Protein AF-A0A2X3F686-F1 (afdb_monomer)

Foldseek 3Di:
DKDWDDKDKDFDDADPVRHGPDIDMDTDIDDPDVVVVVVVVVPPPVVVVVVVVVVVVVVVVVVVVVVVVVD

Structure (mmCIF, N/CA/C/O backbone):
data_AF-A0A2X3F686-F1
#
_entry.id   AF-A0A2X3F686-F1
#
loop_
_atom_site.group_PDB
_atom_site.id
_atom_site.type_symbol
_atom_site.label_atom_id
_atom_site.label_alt_id
_atom_site.label_comp_id
_atom_site.label_asym_id
_atom_site.label_entity_id
_atom_site.label_seq_id
_atom_site.pdbx_PDB_ins_code
_atom_site.Cartn_x
_atom_site.Cartn_y
_atom_site.Cartn_z
_atom_site.occupancy
_atom_site.B_iso_or_equiv
_atom_site.auth_seq_id
_atom_site.auth_comp_id
_atom_site.auth_asym_id
_atom_site.auth_atom_id
_atom_site.pdbx_PDB_model_num
ATOM 1 N N . MET A 1 1 ? -4.622 8.320 -15.409 1.00 84.56 1 MET A N 1
ATOM 2 C CA . MET A 1 1 ? -5.559 7.418 -14.685 1.00 84.56 1 MET A CA 1
ATOM 3 C C . MET A 1 1 ? -5.159 7.413 -13.213 1.00 84.56 1 MET A C 1
ATOM 5 O O . MET A 1 1 ? -3.998 7.676 -12.959 1.00 84.56 1 MET A O 1
ATOM 9 N N . TYR A 1 2 ? -6.050 7.178 -12.246 1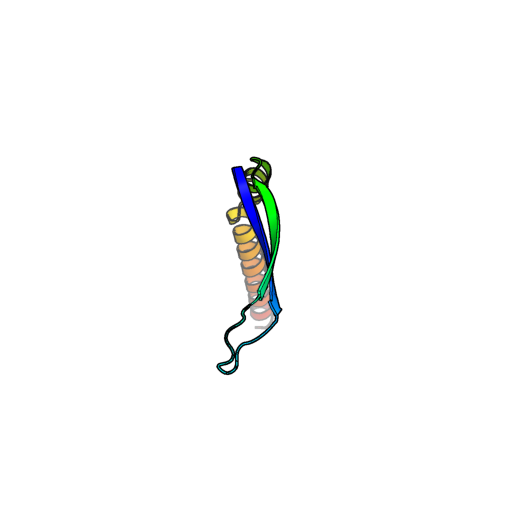.00 82.62 2 TYR A N 1
ATOM 10 C CA . TYR A 1 2 ? -5.656 7.019 -10.834 1.00 82.62 2 TYR A CA 1
ATOM 11 C C . TYR A 1 2 ? -5.716 5.541 -10.453 1.00 82.62 2 TYR A C 1
ATOM 13 O O . TYR A 1 2 ? -6.656 4.853 -10.847 1.00 82.62 2 TYR A O 1
ATOM 21 N N . VAL A 1 3 ? -4.717 5.05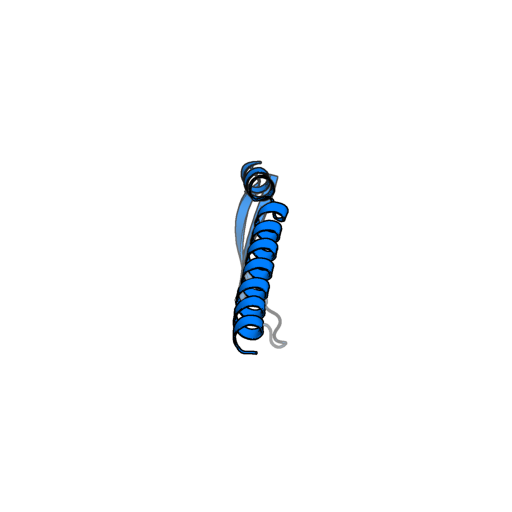3 -9.719 1.00 85.94 3 VAL A N 1
ATOM 22 C CA . VAL A 1 3 ? -4.663 3.671 -9.231 1.00 85.94 3 VAL A CA 1
ATOM 23 C C . VAL A 1 3 ? -4.669 3.661 -7.707 1.00 85.94 3 VAL A C 1
ATOM 25 O O . VAL A 1 3 ? -4.080 4.535 -7.067 1.00 85.94 3 VAL A O 1
ATOM 28 N N . MET A 1 4 ? -5.355 2.680 -7.126 1.00 90.00 4 MET A N 1
ATOM 29 C CA . MET A 1 4 ? -5.374 2.471 -5.681 1.00 90.00 4 MET A CA 1
ATOM 30 C C . MET A 1 4 ? -4.007 1.983 -5.212 1.00 90.00 4 MET A C 1
ATOM 32 O O . MET A 1 4 ? -3.496 0.988 -5.717 1.00 90.00 4 MET A O 1
ATOM 36 N N . THR A 1 5 ? -3.430 2.683 -4.238 1.00 87.81 5 THR A N 1
ATOM 37 C CA . THR A 1 5 ? -2.124 2.342 -3.661 1.00 87.81 5 THR A CA 1
ATOM 38 C C . THR A 1 5 ? -2.235 1.805 -2.244 1.00 87.81 5 THR A C 1
ATOM 40 O O . THR A 1 5 ? -1.390 1.017 -1.827 1.00 87.81 5 THR A O 1
ATOM 43 N N . ARG A 1 6 ? -3.275 2.197 -1.499 1.00 86.25 6 ARG A N 1
ATOM 44 C CA . ARG A 1 6 ? -3.507 1.723 -0.132 1.00 86.25 6 ARG A CA 1
ATOM 45 C C . ARG A 1 6 ? -4.986 1.785 0.222 1.00 86.25 6 ARG A C 1
ATOM 47 O O . ARG A 1 6 ? -5.671 2.743 -0.132 1.00 86.25 6 ARG A O 1
ATOM 54 N N . LEU A 1 7 ? -5.449 0.772 0.947 1.00 93.44 7 LEU A N 1
ATOM 55 C CA . LEU A 1 7 ? -6.776 0.718 1.544 1.00 93.44 7 LEU A CA 1
ATOM 56 C C . LEU A 1 7 ? -6.625 0.324 3.010 1.00 93.44 7 LEU A C 1
ATOM 58 O O . LEU A 1 7 ? -6.212 -0.792 3.319 1.00 93.44 7 LEU A O 1
ATOM 62 N N . GLU A 1 8 ? -6.981 1.235 3.902 1.00 92.38 8 GLU A N 1
ATOM 63 C CA . GLU A 1 8 ? -7.075 0.968 5.334 1.00 92.38 8 GLU A CA 1
ATOM 64 C C . GLU A 1 8 ? -8.538 0.951 5.730 1.00 92.38 8 GLU A C 1
ATOM 66 O O . GLU A 1 8 ? -9.295 1.819 5.305 1.00 92.38 8 GLU A O 1
ATOM 71 N N . ARG A 1 9 ? -8.948 -0.031 6.534 1.00 93.88 9 ARG A N 1
ATOM 72 C CA . ARG A 1 9 ? -10.319 -0.109 7.038 1.00 93.88 9 ARG A CA 1
ATOM 73 C C . ARG A 1 9 ? -10.340 -0.425 8.525 1.00 93.88 9 ARG A C 1
ATOM 75 O O . ARG A 1 9 ? -9.733 -1.400 8.963 1.00 93.88 9 ARG A O 1
ATOM 82 N N . GLY A 1 10 ? -11.088 0.373 9.269 1.00 92.38 10 GLY A N 1
ATOM 83 C CA . GLY A 1 10 ? -11.514 0.114 10.632 1.00 92.38 10 GLY A CA 1
ATOM 84 C C . GLY A 1 10 ? -12.956 -0.374 10.626 1.00 92.38 10 GLY A C 1
ATOM 85 O O . GLY A 1 10 ? -13.823 0.204 9.974 1.00 92.38 10 GLY A O 1
ATOM 86 N N . LYS A 1 11 ? -13.216 -1.465 11.339 1.00 93.94 11 LYS A N 1
ATOM 87 C CA . LYS A 1 11 ? -14.572 -1.945 11.602 1.00 93.94 11 LYS A CA 1
ATOM 88 C C . LYS A 1 11 ? -14.890 -1.649 13.056 1.00 93.94 11 LYS A C 1
ATOM 90 O O . LYS A 1 11 ? -14.128 -2.049 13.933 1.00 93.94 11 LYS A O 1
ATOM 95 N N . THR A 1 12 ? -15.982 -0.945 13.295 1.00 88.62 12 THR A N 1
ATOM 96 C CA . THR A 1 12 ? -16.411 -0.526 14.629 1.00 88.62 12 THR A CA 1
ATOM 97 C C . THR A 1 12 ? -17.904 -0.789 14.794 1.00 88.62 12 THR A C 1
ATOM 99 O O . THR A 1 12 ? -18.604 -1.087 13.825 1.00 88.62 12 THR A O 1
ATOM 102 N N . GLU A 1 13 ? -18.377 -0.738 16.042 1.00 90.00 13 GLU A N 1
ATOM 103 C CA . GLU A 1 13 ? -19.784 -0.970 16.396 1.00 90.00 13 GLU A CA 1
ATOM 104 C C . GLU A 1 13 ? -20.300 -2.322 15.880 1.00 90.00 13 GLU A C 1
ATOM 106 O O . GLU A 1 13 ? -21.031 -2.410 14.898 1.00 90.00 13 GLU A O 1
ATOM 111 N N . PHE A 1 14 ? -19.891 -3.409 16.529 1.00 92.81 14 PHE A N 1
ATOM 112 C CA . PHE A 1 14 ? -20.298 -4.751 16.122 1.00 92.81 14 PHE A CA 1
ATOM 113 C C . PHE A 1 14 ? -21.716 -5.086 16.611 1.00 92.81 14 PHE A C 1
ATOM 115 O O . PHE A 1 14 ? -22.143 -4.660 17.685 1.00 92.81 14 PHE A O 1
ATOM 122 N N . ASP A 1 15 ? -22.465 -5.837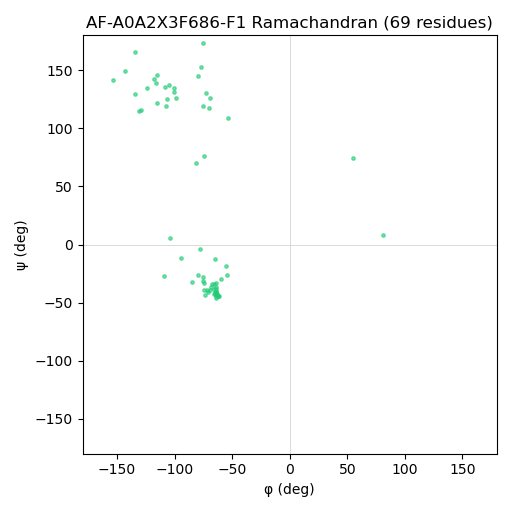 15.808 1.00 91.69 15 ASP A N 1
ATOM 123 C CA . ASP A 1 15 ? -23.712 -6.464 16.224 1.00 91.69 15 ASP A CA 1
ATOM 124 C C . ASP A 1 15 ? -23.458 -7.689 17.122 1.00 91.69 15 ASP A C 1
ATOM 126 O O . ASP A 1 15 ? -22.325 -8.131 17.321 1.00 91.69 15 ASP A O 1
ATOM 130 N N . GLN A 1 16 ? -24.535 -8.251 17.671 1.00 92.44 16 GLN A N 1
ATOM 131 C CA . GLN A 1 16 ? -24.486 -9.433 18.541 1.00 92.44 16 GLN A CA 1
ATOM 132 C C . GLN A 1 16 ? -23.993 -10.712 17.837 1.00 92.44 16 GLN A C 1
ATOM 134 O O . GLN A 1 16 ? -23.701 -11.704 18.497 1.00 92.44 16 GLN A O 1
ATOM 139 N N . PHE A 1 17 ? -23.905 -10.692 16.508 1.00 93.1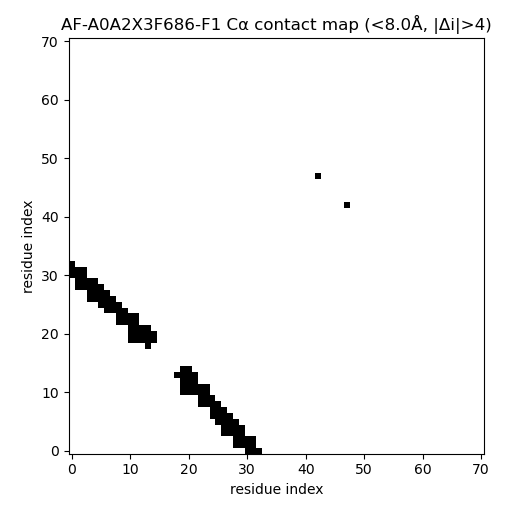9 17 PHE A N 1
ATOM 140 C CA . PHE A 1 17 ? -23.416 -11.778 15.665 1.00 93.19 17 PH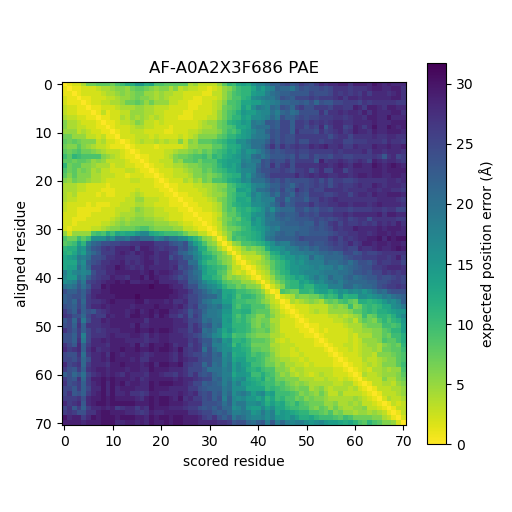E A CA 1
ATOM 141 C C . PHE A 1 17 ? -21.993 -11.506 15.138 1.00 93.19 17 PHE A C 1
ATOM 143 O O . PHE A 1 17 ? -21.469 -12.289 14.347 1.00 93.19 17 PHE A O 1
ATOM 150 N N . GLY A 1 18 ? -21.346 -10.417 15.575 1.00 88.50 18 GLY A N 1
ATOM 151 C CA . GLY A 1 18 ? -19.995 -10.027 15.164 1.00 88.50 18 GLY A CA 1
ATOM 152 C C . GLY A 1 18 ? -19.915 -9.299 13.816 1.00 88.50 18 GLY A C 1
ATOM 153 O O . GLY A 1 18 ? -18.816 -9.043 13.318 1.00 88.50 18 GLY A O 1
ATOM 154 N N . GLY A 1 19 ? -21.046 -8.937 13.212 1.00 93.12 19 GLY A N 1
ATOM 155 C CA . GLY A 1 19 ? -21.113 -8.089 12.027 1.00 93.12 19 GLY A CA 1
ATOM 156 C C . GLY A 1 19 ? -20.778 -6.638 12.366 1.00 93.12 19 GLY A C 1
ATOM 157 O O . GLY A 1 19 ? -21.316 -6.074 13.311 1.00 93.12 19 GLY A O 1
ATOM 158 N N . ALA A 1 20 ? -19.880 -6.006 11.611 1.00 93.56 20 ALA A N 1
ATOM 159 C CA . ALA A 1 20 ? -19.561 -4.594 11.822 1.00 93.56 20 ALA A CA 1
ATOM 160 C C . ALA A 1 20 ? -20.691 -3.710 11.284 1.00 93.56 20 ALA A C 1
ATOM 162 O O . ALA A 1 20 ? -20.961 -3.739 10.082 1.00 93.56 20 ALA A O 1
ATOM 163 N N . LYS A 1 21 ? -21.325 -2.913 12.147 1.00 93.50 21 LYS A N 1
ATOM 164 C CA . LYS A 1 21 ? -22.360 -1.948 11.744 1.00 93.50 21 LYS A CA 1
ATOM 165 C C . LYS A 1 21 ? -21.758 -0.679 11.160 1.00 93.50 21 LYS A C 1
ATOM 167 O O . LYS A 1 21 ? -22.401 -0.026 10.342 1.00 93.50 21 LYS A O 1
ATOM 172 N N . LYS A 1 22 ? -20.525 -0.346 11.546 1.00 92.69 22 LYS A N 1
ATOM 173 C CA . LYS A 1 22 ? -19.799 0.812 11.038 1.00 92.69 22 LYS A CA 1
ATOM 174 C C . LYS A 1 22 ? -18.460 0.392 10.442 1.00 92.69 22 LYS A C 1
ATOM 176 O O . LYS A 1 22 ? -17.715 -0.409 11.010 1.00 92.69 22 LYS A O 1
ATOM 181 N N . ILE A 1 23 ? -18.159 0.929 9.262 1.00 94.50 23 ILE A N 1
ATOM 182 C CA . ILE A 1 23 ? -16.883 0.721 8.577 1.00 94.50 23 ILE A CA 1
ATOM 183 C C . ILE A 1 23 ? -16.338 2.084 8.181 1.00 94.50 23 ILE A C 1
ATOM 185 O O . ILE A 1 23 ? -16.924 2.783 7.359 1.00 94.50 23 ILE A O 1
ATOM 189 N N . GLU A 1 24 ? -15.205 2.438 8.764 1.00 95.75 24 GLU A N 1
ATOM 190 C CA . GLU A 1 24 ? -14.430 3.612 8.394 1.00 95.75 24 GLU A CA 1
ATOM 191 C C . GLU A 1 24 ? -13.277 3.143 7.519 1.00 95.75 24 GLU A C 1
ATOM 193 O O . GLU A 1 24 ? -12.637 2.133 7.815 1.00 95.75 24 GLU A O 1
ATOM 198 N N . PHE A 1 25 ? -13.018 3.832 6.416 1.00 94.25 25 PHE A N 1
ATOM 199 C CA . PHE A 1 25 ? -11.900 3.474 5.562 1.00 94.25 25 PHE A CA 1
ATOM 200 C C . PHE A 1 25 ? -11.222 4.700 4.978 1.00 94.25 25 PHE A C 1
ATOM 202 O O . PHE A 1 25 ? -11.854 5.717 4.694 1.00 94.25 25 PHE A O 1
ATOM 209 N N . THR A 1 26 ? -9.923 4.548 4.762 1.00 94.50 26 THR A N 1
ATOM 210 C CA . THR A 1 26 ? -9.072 5.522 4.096 1.00 94.50 26 THR A CA 1
ATOM 211 C C . THR A 1 26 ? -8.565 4.888 2.812 1.00 94.50 26 THR A C 1
ATOM 213 O O . THR A 1 26 ? -7.927 3.832 2.832 1.00 94.50 26 THR A O 1
ATOM 216 N N . LEU A 1 27 ? -8.862 5.537 1.687 1.00 93.19 27 LEU A N 1
ATOM 217 C CA . LEU A 1 27 ? -8.409 5.127 0.365 1.00 93.19 27 LEU A CA 1
ATOM 218 C C . LEU A 1 27 ? -7.327 6.091 -0.123 1.00 93.19 27 LEU A C 1
ATOM 220 O O . LEU A 1 27 ? -7.585 7.279 -0.301 1.00 93.19 27 LEU A O 1
ATOM 224 N N . SER A 1 28 ? -6.124 5.579 -0.369 1.00 89.69 28 SER A N 1
ATOM 225 C CA . SER A 1 28 ? -5.048 6.341 -1.003 1.00 89.69 28 SER A CA 1
ATOM 226 C C . SER A 1 28 ? -4.979 6.001 -2.486 1.00 89.69 28 SER A C 1
ATOM 228 O O . SER A 1 28 ? -4.868 4.832 -2.870 1.00 89.69 28 SER A O 1
ATOM 230 N N . LEU A 1 29 ? -5.038 7.038 -3.320 1.00 90.25 29 LEU A N 1
ATOM 231 C CA . LEU A 1 29 ? -4.932 6.941 -4.770 1.00 90.25 29 LEU A CA 1
ATOM 232 C C . LEU A 1 29 ? -3.678 7.680 -5.233 1.00 90.25 29 LEU A C 1
ATOM 234 O O . LEU A 1 29 ? -3.391 8.773 -4.750 1.00 90.25 29 LEU A O 1
ATOM 238 N N . SER A 1 30 ? -2.961 7.105 -6.194 1.00 83.44 30 SER A N 1
ATOM 239 C CA . SER A 1 30 ? -1.863 7.784 -6.883 1.00 83.44 30 SER A CA 1
ATOM 240 C C . SER A 1 30 ? -2.204 7.976 -8.350 1.00 83.44 30 SER A C 1
ATOM 242 O O . SER A 1 30 ? -2.882 7.144 -8.964 1.00 83.44 30 SER A O 1
ATOM 244 N N . ARG A 1 31 ? -1.742 9.087 -8.922 1.00 85.19 31 ARG A N 1
ATOM 245 C CA . ARG A 1 31 ? -1.872 9.334 -10.351 1.00 85.19 31 ARG A CA 1
ATOM 246 C C . ARG A 1 31 ? -0.932 8.375 -11.076 1.00 85.19 31 ARG A C 1
ATOM 248 O O . ARG A 1 31 ? 0.279 8.412 -10.898 1.00 85.19 31 ARG A O 1
ATOM 255 N N . ALA A 1 32 ? -1.506 7.496 -11.886 1.00 73.69 32 ALA A N 1
ATOM 256 C CA . ALA A 1 32 ? -0.781 6.759 -12.904 1.00 73.69 32 ALA A CA 1
ATOM 257 C C . ALA A 1 32 ? -0.481 7.739 -14.043 1.00 73.69 32 ALA A C 1
ATOM 259 O O . ALA A 1 32 ? -1.191 7.781 -15.055 1.00 73.69 32 ALA A O 1
ATOM 260 N N . ASP A 1 33 ? 0.506 8.597 -13.805 1.00 68.56 33 ASP A N 1
ATOM 261 C CA . ASP A 1 33 ? 1.252 9.253 -14.867 1.00 68.56 33 ASP A CA 1
ATOM 262 C C . ASP A 1 33 ? 2.249 8.237 -15.445 1.00 68.56 33 ASP A C 1
ATOM 264 O O . ASP A 1 33 ? 2.624 7.256 -14.793 1.00 68.56 33 ASP A O 1
ATOM 268 N N . ALA A 1 34 ? 2.598 8.416 -16.716 1.00 56.47 34 ALA A N 1
ATOM 269 C CA . ALA A 1 34 ? 3.366 7.467 -17.520 1.00 56.47 34 ALA A CA 1
ATOM 270 C C . ALA A 1 34 ? 4.724 7.060 -16.903 1.00 56.47 34 ALA A C 1
ATOM 272 O O . ALA A 1 34 ? 5.233 5.987 -17.225 1.00 56.47 34 ALA A O 1
ATOM 273 N N . ASP A 1 35 ? 5.247 7.839 -15.957 1.00 56.25 35 ASP A N 1
ATOM 274 C CA . ASP A 1 35 ? 6.553 7.667 -15.317 1.00 56.25 35 ASP A CA 1
ATOM 275 C C . ASP A 1 35 ? 6.738 6.334 -14.582 1.00 56.25 35 ASP A C 1
ATOM 277 O O . ASP A 1 35 ? 7.854 5.830 -14.515 1.00 56.25 35 ASP A O 1
ATOM 281 N N . PHE A 1 36 ? 5.688 5.703 -14.040 1.00 56.25 36 PHE A N 1
ATOM 282 C CA . PHE A 1 36 ? 5.853 4.368 -13.436 1.00 56.25 36 PHE A CA 1
ATOM 283 C C . PHE A 1 36 ? 6.010 3.268 -14.489 1.00 56.25 36 PHE A C 1
ATOM 285 O O . PHE A 1 36 ? 6.747 2.310 -14.265 1.00 56.25 36 PHE A O 1
ATOM 292 N N . ARG A 1 37 ? 5.359 3.408 -15.651 1.00 55.19 37 ARG A N 1
ATOM 293 C CA . ARG A 1 37 ? 5.593 2.514 -16.794 1.00 55.19 37 ARG A CA 1
ATOM 294 C C . ARG A 1 37 ? 6.962 2.775 -17.397 1.00 55.19 37 ARG A C 1
ATOM 296 O O . ARG A 1 37 ? 7.650 1.814 -17.698 1.00 55.19 37 ARG A O 1
ATOM 303 N N . GLU A 1 38 ? 7.378 4.032 -17.510 1.00 55.41 38 GLU A N 1
ATOM 304 C CA . GLU A 1 38 ? 8.718 4.384 -17.976 1.00 55.41 38 GLU A CA 1
ATOM 305 C C . GLU A 1 38 ? 9.798 3.882 -17.010 1.00 55.41 38 GLU A C 1
ATOM 307 O O . GLU A 1 38 ? 10.771 3.291 -17.455 1.00 55.41 38 GLU A O 1
ATOM 312 N N . LYS A 1 39 ? 9.609 3.980 -15.687 1.00 55.94 39 LYS A N 1
ATOM 313 C CA . LYS A 1 39 ? 10.525 3.402 -14.684 1.00 55.94 39 LYS A CA 1
ATOM 314 C C . LYS A 1 39 ? 10.578 1.871 -14.708 1.00 55.94 39 LYS A C 1
ATOM 316 O O . LYS A 1 39 ? 11.657 1.304 -14.556 1.00 55.94 39 LYS A O 1
ATOM 321 N N . LEU A 1 40 ? 9.445 1.199 -14.927 1.00 56.56 40 LEU A N 1
ATOM 322 C CA . LEU A 1 40 ? 9.385 -0.261 -15.085 1.00 56.56 40 LEU A CA 1
ATOM 323 C C . LEU A 1 40 ? 9.897 -0.747 -16.453 1.00 56.56 40 LEU A C 1
ATOM 325 O O . LEU A 1 40 ? 10.373 -1.870 -16.544 1.00 56.56 40 LEU A O 1
ATOM 329 N N . GLN A 1 41 ? 9.804 0.067 -17.510 1.00 56.41 41 GLN A N 1
ATOM 330 C CA . GLN A 1 41 ? 10.355 -0.249 -18.834 1.00 56.41 41 GLN A CA 1
ATOM 331 C C . GLN A 1 41 ? 11.840 0.117 -18.967 1.00 56.41 41 GLN A C 1
ATOM 333 O O . GLN A 1 41 ? 12.562 -0.578 -19.673 1.00 56.41 41 GLN A O 1
ATOM 338 N N . SER A 1 42 ? 12.302 1.171 -18.288 1.00 56.09 42 SER A N 1
ATOM 339 C CA . SER A 1 42 ? 13.720 1.564 -18.217 1.00 56.09 42 SER A CA 1
ATOM 340 C C . SER A 1 42 ? 14.520 0.664 -17.284 1.00 56.09 42 SER A C 1
ATOM 342 O O . SER A 1 42 ? 15.685 0.392 -17.552 1.00 56.09 42 SER A O 1
ATOM 344 N N . SER A 1 43 ? 13.891 0.135 -16.231 1.00 54.12 43 SER A N 1
ATOM 345 C CA . SER A 1 43 ? 14.436 -0.990 -15.470 1.00 54.12 43 SER A CA 1
ATOM 346 C C . SER A 1 43 ? 14.102 -2.282 -16.214 1.00 54.12 43 SER A C 1
ATOM 348 O O . SER A 1 43 ? 13.232 -3.044 -15.796 1.00 54.12 43 SER A O 1
ATOM 350 N N . SER A 1 44 ? 14.745 -2.495 -17.365 1.00 55.69 44 SER A N 1
ATOM 351 C CA . SER A 1 44 ? 14.632 -3.740 -18.123 1.00 55.69 44 SER A CA 1
ATOM 352 C C . SER A 1 44 ? 14.959 -4.906 -17.191 1.00 55.69 44 SER A C 1
ATOM 354 O O . SER A 1 44 ? 16.103 -5.118 -16.795 1.00 55.69 44 SER A O 1
ATOM 356 N N . ILE A 1 45 ? 13.938 -5.681 -16.823 1.00 55.56 45 ILE A N 1
ATOM 357 C CA . ILE A 1 45 ? 14.082 -6.913 -16.033 1.00 55.56 45 ILE A CA 1
ATOM 358 C C . ILE A 1 45 ? 15.083 -7.867 -16.717 1.00 55.56 45 ILE A C 1
ATOM 360 O O . ILE A 1 45 ? 15.745 -8.654 -16.045 1.00 55.56 45 ILE A O 1
ATOM 364 N N . GLY A 1 46 ? 15.235 -7.754 -18.043 1.00 60.50 46 GLY A N 1
ATOM 365 C CA . GLY A 1 46 ? 16.235 -8.474 -18.826 1.00 60.50 46 GLY A CA 1
ATOM 366 C C . GLY A 1 46 ? 17.677 -8.107 -18.477 1.00 60.50 46 GLY A C 1
ATOM 367 O O . GLY A 1 46 ? 18.504 -9.009 -18.398 1.00 60.50 46 GLY A O 1
ATOM 368 N N . ASP A 1 47 ? 17.972 -6.837 -18.188 1.00 64.44 47 ASP A N 1
ATOM 369 C CA . ASP A 1 47 ? 19.336 -6.393 -17.864 1.00 64.44 47 ASP A CA 1
ATOM 370 C C . ASP A 1 47 ? 19.737 -6.865 -16.461 1.00 64.44 47 ASP A C 1
ATOM 372 O O . ASP A 1 47 ? 20.810 -7.434 -16.269 1.00 64.44 47 ASP A O 1
ATOM 376 N N . ALA A 1 48 ? 18.824 -6.749 -15.491 1.00 62.56 48 ALA A N 1
ATOM 377 C CA . ALA A 1 48 ? 19.045 -7.263 -14.140 1.00 62.56 48 ALA A CA 1
ATOM 378 C C . ALA A 1 48 ? 19.190 -8.798 -14.111 1.00 62.56 48 ALA A C 1
ATOM 380 O O . ALA A 1 48 ? 19.992 -9.337 -13.346 1.00 62.56 48 ALA A O 1
ATOM 381 N N . LEU A 1 49 ? 18.436 -9.519 -14.951 1.00 66.50 49 LEU A N 1
ATOM 382 C CA . LEU A 1 49 ? 18.541 -10.974 -15.072 1.00 66.50 49 LEU A CA 1
ATOM 383 C C . LEU A 1 49 ? 19.837 -11.401 -15.780 1.00 66.50 49 LEU A C 1
ATOM 385 O O . LEU A 1 49 ? 20.464 -12.376 -15.360 1.00 66.50 49 LEU A O 1
ATOM 389 N N . ALA A 1 50 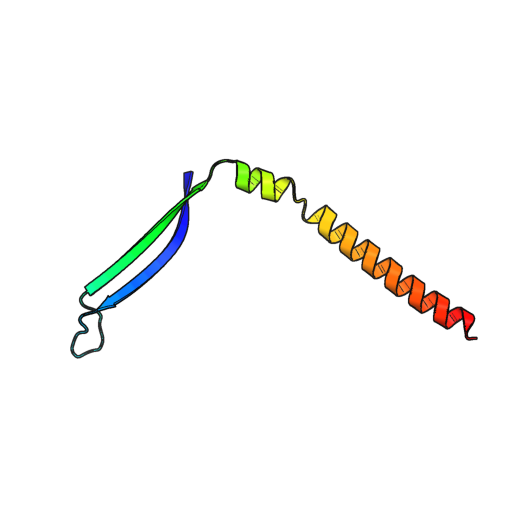? 20.260 -10.667 -16.811 1.00 74.38 50 ALA A N 1
ATOM 390 C CA . ALA A 1 50 ? 21.523 -10.900 -17.506 1.00 74.38 50 ALA A CA 1
ATOM 391 C C . ALA A 1 50 ? 22.730 -10.670 -16.582 1.00 74.38 50 ALA A C 1
ATOM 393 O O . ALA A 1 50 ? 23.660 -11.481 -16.570 1.00 74.38 50 ALA A O 1
ATOM 394 N N . ASP A 1 51 ? 22.689 -9.633 -15.743 1.00 77.31 51 ASP A N 1
ATOM 395 C CA . ASP A 1 51 ? 23.718 -9.377 -14.732 1.00 77.31 51 ASP A CA 1
ATOM 396 C C . ASP A 1 5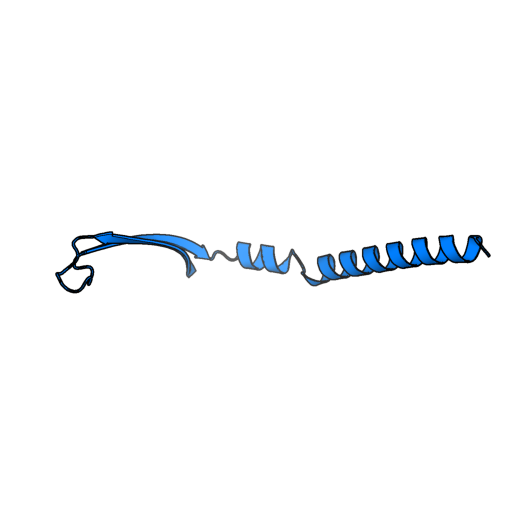1 ? 23.762 -10.473 -13.662 1.00 77.31 51 ASP A C 1
ATOM 398 O O . ASP A 1 51 ? 24.845 -10.941 -13.292 1.00 77.31 51 ASP A O 1
ATOM 402 N N . LEU A 1 52 ? 22.599 -10.953 -13.211 1.00 75.12 52 LEU A N 1
ATOM 403 C CA . LEU A 1 52 ? 22.515 -12.066 -12.265 1.00 75.12 52 LEU A CA 1
ATOM 404 C C . LEU A 1 52 ? 23.103 -13.356 -12.862 1.00 75.12 52 LEU A C 1
ATOM 406 O O . LEU A 1 52 ? 23.889 -14.045 -12.210 1.00 75.12 52 LEU A O 1
ATOM 410 N N . GLN A 1 53 ? 22.771 -13.662 -14.119 1.00 81.38 53 GLN A N 1
ATOM 411 C CA . GLN A 1 53 ? 23.284 -14.828 -14.840 1.00 81.38 53 GLN A CA 1
ATOM 412 C C . GLN A 1 53 ? 24.799 -14.731 -15.074 1.00 81.38 53 GLN A C 1
ATOM 414 O O . GLN A 1 53 ? 25.525 -15.709 -14.872 1.00 81.38 53 GLN A O 1
ATOM 419 N N . SER A 1 54 ? 25.293 -13.553 -15.461 1.00 82.12 54 SER A N 1
ATOM 420 C CA . SER A 1 54 ? 26.720 -13.272 -15.653 1.00 82.12 54 SER A CA 1
ATOM 421 C C . SER A 1 54 ? 27.499 -13.433 -14.347 1.00 82.12 54 SER A C 1
ATOM 423 O O . SER A 1 54 ? 28.542 -14.090 -14.320 1.00 82.12 54 SER A O 1
ATOM 425 N N . SER A 1 55 ? 26.964 -12.908 -13.242 1.00 79.06 55 SER A N 1
ATOM 426 C CA . SER A 1 55 ? 27.555 -13.041 -11.908 1.00 79.06 55 SER A CA 1
ATOM 427 C C . SER A 1 55 ? 27.591 -14.500 -11.435 1.00 79.06 55 SER A C 1
ATOM 429 O O . SER A 1 55 ? 28.644 -14.991 -11.019 1.00 79.06 55 SER A O 1
ATOM 431 N N . ALA A 1 56 ? 26.488 -15.239 -11.599 1.00 74.25 56 ALA A N 1
ATOM 432 C CA . ALA A 1 56 ? 26.419 -16.661 -11.262 1.00 74.25 56 ALA A CA 1
ATOM 433 C C . ALA A 1 56 ? 27.418 -17.497 -12.081 1.00 74.25 56 ALA A C 1
ATOM 435 O O . ALA A 1 56 ? 28.155 -18.314 -11.529 1.00 74.25 56 ALA A O 1
ATOM 436 N N . THR A 1 57 ? 27.511 -17.242 -13.388 1.00 78.31 57 THR A N 1
ATOM 437 C CA . THR A 1 57 ? 28.441 -17.950 -14.281 1.00 78.31 57 THR A CA 1
ATOM 438 C C . THR A 1 57 ? 29.901 -17.668 -13.909 1.00 78.31 57 THR A C 1
ATOM 440 O O . THR A 1 57 ? 30.725 -18.583 -13.873 1.00 78.31 57 THR A O 1
ATOM 443 N N . LYS A 1 58 ? 30.238 -16.419 -13.560 1.00 82.00 58 LYS A N 1
ATOM 444 C CA . LYS A 1 58 ? 31.586 -16.049 -13.096 1.00 82.00 58 LYS A CA 1
ATOM 445 C C . LYS A 1 58 ? 31.957 -16.742 -11.783 1.00 82.00 58 LYS A C 1
ATOM 447 O O . LYS A 1 58 ? 33.073 -17.243 -11.668 1.00 82.00 58 LYS A O 1
ATOM 452 N N . ALA A 1 59 ? 31.034 -16.812 -10.825 1.00 75.00 59 ALA A N 1
ATOM 453 C CA . ALA A 1 59 ? 31.262 -17.476 -9.541 1.00 75.00 59 ALA A CA 1
ATOM 454 C C . ALA A 1 59 ? 31.494 -18.991 -9.697 1.00 75.00 59 ALA A C 1
ATOM 456 O O . ALA A 1 59 ? 32.411 -19.549 -9.085 1.00 75.00 59 ALA A O 1
ATOM 457 N N . ILE A 1 60 ? 30.717 -19.645 -10.566 1.00 73.56 60 ILE A N 1
ATOM 458 C CA . ILE A 1 60 ? 30.858 -21.078 -10.871 1.00 73.56 60 ILE A CA 1
ATOM 459 C C . ILE A 1 60 ? 32.194 -21.362 -11.572 1.00 73.56 60 ILE A C 1
ATOM 461 O O . ILE A 1 60 ? 32.904 -22.306 -11.225 1.00 73.56 60 ILE A O 1
ATOM 465 N N . ASN A 1 61 ? 32.593 -20.521 -12.525 1.00 75.44 61 ASN A N 1
ATOM 466 C CA . ASN A 1 61 ? 33.867 -20.699 -13.222 1.00 75.44 61 ASN A CA 1
ATOM 467 C C . ASN A 1 61 ? 35.072 -20.444 -12.303 1.00 75.44 61 ASN A C 1
ATOM 469 O O . ASN A 1 61 ? 36.074 -21.153 -12.395 1.00 75.44 61 ASN A O 1
ATOM 473 N N . ALA A 1 62 ? 34.981 -19.481 -11.381 1.00 76.81 62 ALA A N 1
ATOM 474 C CA . ALA A 1 62 ? 36.030 -19.222 -10.395 1.00 76.81 62 ALA A CA 1
ATOM 475 C C . ALA A 1 62 ? 36.247 -20.417 -9.451 1.00 76.81 62 ALA A C 1
ATOM 477 O O . ALA A 1 62 ? 37.388 -20.817 -9.221 1.00 76.81 62 ALA A O 1
ATOM 478 N N . THR A 1 63 ? 35.161 -21.025 -8.966 1.00 73.06 63 THR A N 1
ATOM 479 C CA . THR A 1 63 ? 35.217 -22.223 -8.110 1.00 73.06 63 THR A CA 1
ATOM 480 C C . THR A 1 63 ? 35.696 -23.460 -8.871 1.00 73.06 63 THR A C 1
ATOM 482 O O . THR A 1 63 ? 36.524 -24.217 -8.365 1.00 73.06 63 THR A O 1
ATOM 485 N N . THR A 1 64 ? 35.268 -23.638 -10.120 1.00 69.88 64 THR A N 1
ATOM 486 C CA . THR A 1 64 ? 35.727 -24.751 -10.969 1.00 69.88 64 THR A CA 1
ATOM 487 C C . THR A 1 64 ? 37.227 -24.649 -11.258 1.00 69.88 64 THR A C 1
ATOM 489 O O . THR A 1 64 ? 37.962 -25.619 -11.090 1.00 69.88 64 THR A O 1
ATOM 492 N N . ASN A 1 65 ? 37.723 -23.455 -11.595 1.00 65.88 65 ASN A N 1
ATOM 493 C CA . ASN A 1 65 ? 39.148 -23.233 -11.842 1.00 65.88 65 ASN A CA 1
ATOM 494 C C . ASN A 1 65 ? 40.005 -23.423 -10.584 1.00 65.88 65 ASN A C 1
ATOM 496 O O . ASN A 1 65 ? 41.132 -23.903 -10.685 1.00 65.88 65 ASN A O 1
ATOM 500 N N . SER A 1 66 ? 39.495 -23.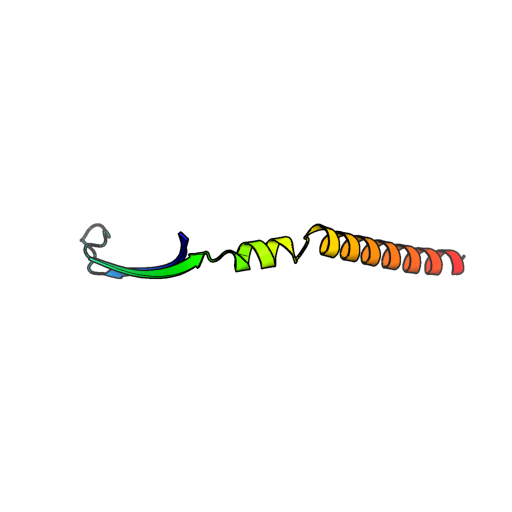077 -9.396 1.00 71.38 66 SER A N 1
ATOM 501 C CA . SER A 1 66 ? 40.216 -23.355 -8.148 1.00 71.38 66 SER A CA 1
ATOM 502 C C . SER A 1 66 ? 40.316 -24.849 -7.841 1.00 71.38 66 SER A C 1
ATOM 504 O O . SER A 1 66 ? 41.337 -25.282 -7.318 1.00 71.38 66 SER A O 1
ATOM 506 N N . LEU A 1 67 ? 39.301 -25.640 -8.205 1.00 65.12 67 LEU A N 1
ATOM 507 C CA . LEU A 1 67 ? 39.307 -27.093 -8.015 1.00 65.12 67 LEU A CA 1
ATOM 508 C C . LEU A 1 67 ? 40.228 -27.803 -9.015 1.00 65.12 67 LEU A C 1
ATOM 510 O O . LEU A 1 67 ? 40.945 -28.718 -8.629 1.00 65.12 67 LEU A O 1
ATOM 514 N N . ILE A 1 68 ? 40.266 -27.351 -10.273 1.00 68.69 68 ILE A N 1
ATOM 515 C CA . ILE A 1 68 ? 41.161 -27.909 -11.302 1.00 68.69 68 ILE A CA 1
ATOM 516 C C . ILE A 1 68 ? 42.636 -27.678 -10.954 1.00 68.69 68 ILE A C 1
ATOM 518 O O . ILE A 1 68 ? 43.466 -28.515 -11.263 1.00 68.69 68 ILE A O 1
ATOM 522 N N . ARG A 1 69 ? 42.980 -26.568 -10.289 1.00 63.19 69 ARG A N 1
ATOM 523 C CA . ARG A 1 69 ? 44.365 -26.279 -9.868 1.00 63.19 69 ARG A CA 1
ATOM 524 C C . ARG A 1 69 ? 44.809 -27.048 -8.617 1.00 63.19 69 ARG A C 1
ATOM 526 O O . ARG A 1 69 ? 45.952 -26.879 -8.199 1.00 63.19 69 ARG A O 1
ATOM 533 N N . LEU A 1 70 ? 43.909 -27.812 -7.994 1.00 62.19 70 LEU A N 1
ATOM 534 C CA . LEU A 1 70 ? 44.179 -28.600 -6.790 1.00 62.19 70 LEU A CA 1
ATOM 535 C C . LEU A 1 70 ? 44.563 -30.062 -7.101 1.00 62.19 70 LEU A C 1
ATOM 537 O O . LEU A 1 70 ? 45.016 -30.762 -6.198 1.00 62.19 70 LEU A O 1
ATOM 541 N N . PHE A 1 71 ? 44.372 -30.503 -8.348 1.00 51.00 71 PHE A N 1
ATOM 542 C CA . PHE A 1 71 ? 44.747 -31.819 -8.875 1.00 51.00 71 PHE A CA 1
ATOM 543 C C . PHE A 1 71 ? 45.783 -31.665 -9.992 1.00 51.00 71 PHE A C 1
ATOM 545 O O . PHE A 1 71 ? 46.549 -32.630 -10.198 1.00 51.00 71 PHE A O 1
#

Sequence (71 aa):
MYVMTRLERGKTEFDQFGGAKKIEFTLSLSRADADFREKLQSSSIGDALADLQSSATKAINATTNSLIRLF

Nearest PDB structures (foldseek):
  7b5h-assembly1_AK  TM=7.043E-01  e=1.791E+00  Nostoc sp. PCC 7120 = FACHB-418
  7aeb-assembly1_M  TM=6.198E-01  e=8.700E+00  Algoriphagus machipongo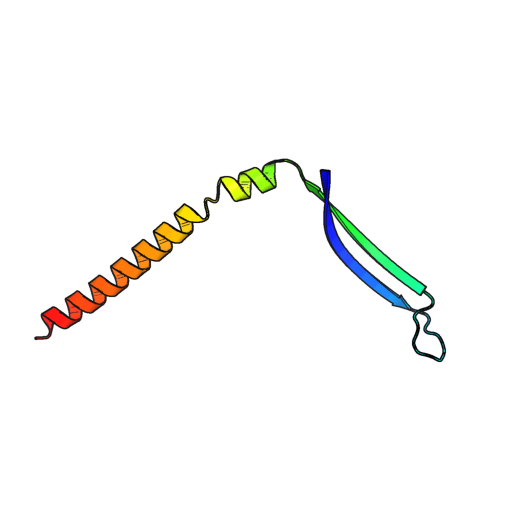nensis

Radius of gyration: 26.05 Å; Cα contacts (8 Å, |Δi|>4): 57; chains: 1; bounding box: 69×41×37 Å

Mean predicted aligned error: 15.76 Å

pLDDT: mean 77.12, std 14.1, range [51.0, 95.75]

Organism: Klebsiella pneumoniae (NCBI:txid573)

Secondary structure (DSSP, 8-state):
-EEEEEEEEEEEEE-TTS-EEEEEEEEEEEE--THHHHHHHHS-HHHHHHHHHHHHHHHHHHHHHHHHTT-

Solvent-accessible surface area (backbone atoms only — not comparable to full-atom values): 4289 Å² total; per-residue (Å²): 97,76,43,83,75,45,80,49,75,49,74,41,66,62,46,100,85,68,47,61,74,38,76,51,71,50,79,42,72,42,76,54,55,68,61,63,57,49,52,57,61,71,51,42,66,65,57,60,49,49,51,51,50,51,50,51,52,50,54,52,50,54,54,51,54,58,55,62,75,74,110